P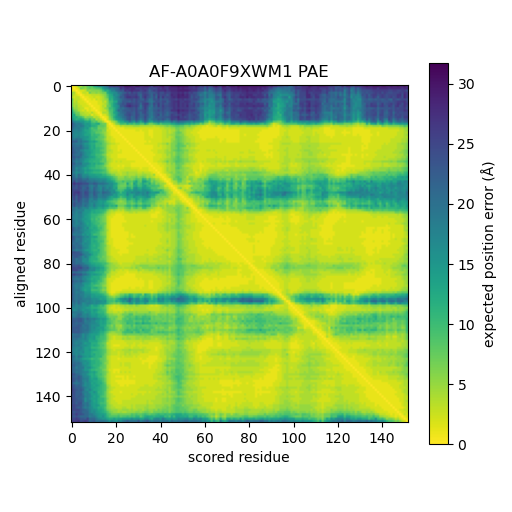rotein AF-A0A0F9XWM1-F1 (afdb_monomer)

Radius of gyration: 15.67 Å; Cα contacts (8 Å, |Δi|>4): 256; chains: 1; bounding box: 36×33×41 Å

Mean predic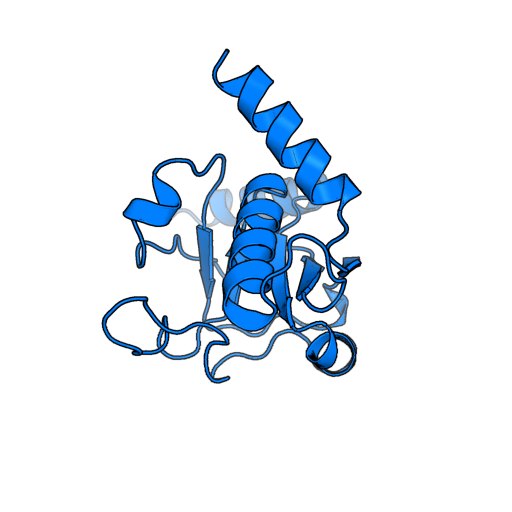ted aligned error: 7.48 Å

Organism: NCBI:txid412755

Sequence (152 aa):
MDPTRRALRRILTEAQGVEYYHVTPTDRVSDIQKRGLVPMQPSNWAMSGTGERYGQGEIFAFDNKFDAIRWASKMDWDLNQAMGSGDISIVTFSPSGEEWEVDTADPLSQAGAEGQWLKRMAAVPSEDTINVEPLTQDMTRALVQHDKEAWG

pLDDT: mean 83.62, std 14.9, range [45.12, 97.94]

Nearest PDB structures (foldseek):
  6e3a-assembly1_A  TM=6.346E-01  e=1.577E-03  Acetivibrio thermocellus ATCC 27405
  1tii-assembly1_A  TM=5.650E-01  e=7.216E-03  Escherichia coli
  2cb4-assembly1_B  TM=5.039E-01  e=1.478E+00  Lysinibacillus sphaericus
  8b2l-assembly1_g3  TM=2.256E-01  e=1.788E+00  Nicotiana tabacum
  5jsc-assembly1_A-2  TM=3.528E-01  e=6.764E+00  Paraburkholderia xenovorans LB400

Foldseek 3Di:
DDVVVVVVVVVVLVVVVQKKKAKDFPVCVVVCLVFNAAFQDFAPDADPPPRHGPDRGKGKIWSDPLLNLVVNQVSCCVPPVDGAPLRMKMWMFRPDDDDWDFDPRCVPSCVPPPTTITIDNDGGGSVRTDDMDGGHPVSVVVSVVVVVVVPD

Solvent-accessible surface area (backbone atoms only — not comparable to full-atom values): 8592 Å² total; per-residue (Å²): 135,66,70,68,61,54,55,52,50,52,55,48,42,68,74,64,67,53,52,32,31,31,69,44,53,38,89,49,46,69,54,31,65,73,64,13,50,61,41,72,42,83,49,97,43,56,42,86,97,76,64,47,55,55,74,91,18,54,44,60,35,19,62,28,69,64,52,35,50,53,51,38,36,52,49,28,33,75,76,67,73,33,61,36,80,42,60,28,22,40,37,32,24,51,84,68,87,76,83,72,40,80,56,72,90,52,62,74,80,46,72,79,51,88,54,54,43,30,30,30,71,71,61,43,58,34,86,40,53,75,48,76,46,59,38,36,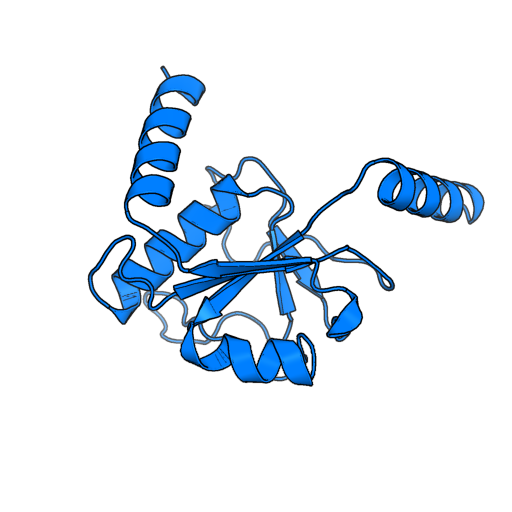48,66,59,52,51,49,48,56,51,50,53,50,66,77,76,105

Secondary structure (DSSP, 8-state):
--HHHHHHHHHHHHHHT--EEEEEEGGGHHHHHHH-B-SSSPPS-B-TTT-PBSSSSPEEEESSHHHHHHHHHHHHHHHHS-SSEEEEEEEEE---SSPPEEP-S-TTGGGG-SS-EEEESS-B-GGGEEEEEEEEHHHHHHHHHHHHHHH-

Structure (mmCIF, N/CA/C/O backbone):
data_AF-A0A0F9XWM1-F1
#
_entry.id   AF-A0A0F9XWM1-F1
#
loop_
_atom_site.group_PDB
_atom_site.id
_atom_site.type_symbol
_atom_site.label_atom_id
_atom_site.label_alt_id
_atom_site.label_comp_id
_atom_site.label_asym_id
_atom_site.label_entity_id
_atom_site.label_seq_id
_atom_site.pdbx_PDB_ins_code
_atom_site.Cartn_x
_atom_site.Cartn_y
_atom_site.Cartn_z
_atom_site.occupancy
_atom_site.B_iso_or_equiv
_atom_site.auth_seq_id
_atom_site.auth_comp_id
_atom_site.auth_asym_id
_atom_site.auth_atom_id
_atom_site.pdbx_PDB_model_num
ATOM 1 N N . MET A 1 1 ? 0.521 17.349 26.099 1.00 48.72 1 MET A N 1
ATOM 2 C CA . MET A 1 1 ? -0.232 17.613 24.851 1.00 48.72 1 MET A CA 1
ATOM 3 C C . MET A 1 1 ? -1.640 18.060 25.214 1.00 48.72 1 MET A C 1
ATOM 5 O O . MET A 1 1 ? -2.184 17.527 26.171 1.00 48.72 1 MET A O 1
ATOM 9 N N . ASP A 1 2 ? -2.191 19.044 24.499 1.00 47.62 2 ASP A N 1
ATOM 10 C CA . ASP A 1 2 ? -3.534 19.601 24.732 1.00 47.62 2 ASP A CA 1
ATOM 11 C C . ASP A 1 2 ? -4.620 18.694 24.106 1.00 47.62 2 ASP A C 1
ATOM 13 O O . ASP A 1 2 ? -4.591 18.481 22.888 1.00 47.62 2 ASP A O 1
ATOM 17 N N . PRO A 1 3 ? -5.571 18.158 24.895 1.00 45.12 3 PRO A N 1
ATOM 18 C CA . PRO A 1 3 ? -6.627 17.263 24.409 1.00 45.12 3 PRO A CA 1
ATOM 19 C C . PRO A 1 3 ? -7.549 17.906 23.356 1.00 45.12 3 PRO A C 1
ATOM 21 O O . PRO A 1 3 ? -8.110 17.201 22.517 1.00 45.12 3 PRO A O 1
ATOM 24 N N . THR A 1 4 ? -7.645 19.236 23.326 1.00 51.91 4 THR A N 1
ATOM 25 C CA . THR A 1 4 ? -8.497 19.989 22.391 1.00 51.91 4 THR A CA 1
ATOM 26 C C . THR A 1 4 ? -7.973 19.914 20.956 1.00 51.91 4 THR A C 1
ATOM 28 O O . THR A 1 4 ? -8.741 19.762 20.006 1.00 51.91 4 THR A O 1
ATOM 31 N N . ARG A 1 5 ? -6.643 19.929 20.782 1.00 49.34 5 ARG A N 1
ATOM 32 C CA . ARG A 1 5 ? -6.005 19.774 19.463 1.00 49.34 5 ARG A CA 1
ATOM 33 C C . ARG A 1 5 ? -6.195 18.372 18.885 1.00 49.34 5 ARG A C 1
ATOM 35 O O . ARG A 1 5 ? -6.303 18.233 17.672 1.00 49.34 5 ARG A O 1
ATOM 42 N N . ARG A 1 6 ? -6.267 17.344 19.737 1.00 48.44 6 ARG A N 1
ATOM 43 C CA . ARG A 1 6 ? -6.463 15.943 19.327 1.00 48.44 6 ARG A CA 1
ATOM 44 C C . ARG A 1 6 ? -7.881 15.696 18.803 1.00 48.44 6 ARG A C 1
ATOM 46 O O . ARG A 1 6 ? -8.039 15.071 17.760 1.00 48.44 6 ARG A O 1
ATOM 53 N N . ALA A 1 7 ? -8.896 16.236 19.478 1.00 49.19 7 ALA A N 1
ATOM 54 C CA . ALA A 1 7 ? -10.287 16.132 19.032 1.00 49.19 7 ALA A CA 1
ATOM 55 C C . ALA A 1 7 ? -10.530 16.879 17.709 1.00 49.19 7 ALA A C 1
ATOM 57 O O . ALA A 1 7 ? -11.175 16.348 16.811 1.00 49.19 7 ALA A O 1
ATOM 58 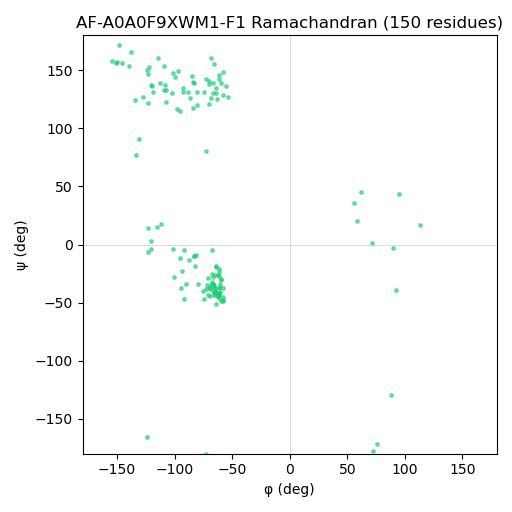N N . LEU A 1 8 ? -9.950 18.074 17.555 1.00 47.91 8 LEU A N 1
ATOM 59 C CA . LEU A 1 8 ? -10.047 18.847 16.313 1.00 47.91 8 LEU A CA 1
ATOM 60 C C . LEU A 1 8 ? -9.367 18.146 15.134 1.00 47.91 8 LEU A C 1
ATOM 62 O O . LEU A 1 8 ? -9.926 18.132 14.044 1.00 47.91 8 LEU A O 1
ATOM 66 N N . ARG A 1 9 ? -8.199 17.524 15.348 1.00 51.69 9 ARG A N 1
ATOM 67 C CA . ARG A 1 9 ? -7.506 16.767 14.296 1.00 51.69 9 ARG A CA 1
ATOM 68 C C . ARG A 1 9 ? -8.355 15.588 13.821 1.00 51.69 9 ARG A C 1
ATOM 70 O O . ARG A 1 9 ? -8.543 15.451 12.626 1.00 51.69 9 ARG A O 1
ATOM 77 N N . ARG A 1 10 ? -8.960 14.832 14.744 1.00 54.59 10 ARG A N 1
ATOM 78 C CA . ARG A 1 10 ? -9.877 13.726 14.424 1.00 54.59 10 ARG A CA 1
ATOM 79 C C . ARG A 1 10 ? -11.097 14.178 13.613 1.00 54.59 10 ARG A C 1
ATOM 81 O O . ARG A 1 10 ? -11.375 13.593 12.577 1.00 54.59 10 ARG A O 1
ATOM 88 N N . ILE A 1 11 ? -11.771 15.249 14.040 1.00 54.44 11 ILE A N 1
ATOM 89 C CA . ILE A 1 11 ? -12.955 15.784 13.344 1.00 54.44 11 ILE A CA 1
ATOM 90 C C . ILE A 1 11 ? -12.590 16.299 11.944 1.00 54.44 11 ILE A C 1
ATOM 92 O O . ILE A 1 11 ? -13.361 16.125 11.008 1.00 54.44 11 ILE A O 1
ATOM 96 N N . LEU A 1 12 ? -11.415 16.915 11.777 1.00 47.28 12 LEU A N 1
ATOM 97 C CA . LEU A 1 12 ? -10.944 17.389 10.473 1.00 47.28 12 LEU A CA 1
ATOM 98 C C . LEU A 1 12 ? -10.523 16.235 9.552 1.00 47.28 12 LEU A C 1
ATOM 100 O O . LEU A 1 12 ? -10.842 16.281 8.372 1.00 47.28 12 LEU A O 1
ATOM 104 N N . THR A 1 13 ? -9.879 15.190 10.080 1.00 52.34 13 THR A N 1
ATOM 105 C CA . THR A 1 13 ? -9.545 13.960 9.340 1.00 52.34 13 THR A CA 1
ATOM 106 C C . THR A 1 13 ? -10.809 13.239 8.857 1.00 52.34 13 THR A C 1
ATOM 108 O O . THR A 1 13 ? -10.892 12.862 7.690 1.00 52.34 13 THR A O 1
ATOM 111 N N . GLU A 1 14 ? -11.820 13.120 9.725 1.00 51.59 14 GLU A N 1
ATOM 112 C CA . GLU A 1 14 ? -13.133 12.542 9.403 1.00 51.59 14 GLU A CA 1
ATOM 113 C C . GLU A 1 14 ? -13.919 13.417 8.402 1.00 51.59 14 GLU A C 1
ATOM 115 O O . GLU A 1 14 ? -14.605 12.891 7.530 1.00 51.59 14 GLU A O 1
ATOM 120 N N . ALA A 1 15 ? -13.791 14.749 8.471 1.00 46.94 15 ALA A N 1
ATOM 121 C CA . ALA A 1 15 ? -14.474 15.683 7.570 1.00 46.94 15 ALA A CA 1
ATOM 122 C C . ALA A 1 15 ? -13.774 15.891 6.211 1.00 46.94 15 ALA A C 1
ATOM 124 O O . ALA A 1 15 ? -14.413 16.380 5.279 1.00 46.94 15 ALA A O 1
ATOM 125 N N . GLN A 1 16 ? -12.484 15.555 6.088 1.00 51.59 16 GLN A N 1
ATOM 126 C CA . GLN A 1 16 ? -11.698 15.722 4.855 1.00 51.59 16 GLN A CA 1
ATOM 127 C C . GLN A 1 16 ? -11.498 14.430 4.052 1.00 51.59 16 GLN A C 1
ATOM 129 O O . GLN A 1 16 ? -10.939 14.506 2.963 1.00 51.59 16 GLN A O 1
ATOM 134 N N . GLY A 1 17 ? -11.955 13.269 4.539 1.00 60.66 17 GLY A N 1
ATOM 135 C CA . GLY A 1 17 ? -11.763 12.002 3.824 1.00 60.66 17 GLY A CA 1
ATOM 136 C C . GLY A 1 17 ? -10.282 11.658 3.663 1.00 60.66 17 GLY A C 1
ATOM 137 O O . GLY A 1 17 ? -9.838 11.335 2.568 1.00 60.66 17 GLY A O 1
ATOM 138 N N . VAL A 1 18 ? -9.496 11.801 4.734 1.00 76.06 18 VAL A N 1
ATOM 139 C CA . VAL A 1 18 ? -8.090 11.374 4.714 1.00 76.06 18 VAL A CA 1
ATOM 140 C C . VAL A 1 18 ? -8.062 9.861 4.514 1.00 76.06 18 VAL A C 1
ATOM 142 O O . VAL A 1 18 ? -8.755 9.139 5.223 1.00 76.06 18 VAL A O 1
ATOM 145 N N . GLU A 1 19 ? -7.266 9.390 3.563 1.00 90.31 19 GLU A N 1
ATOM 146 C CA . GLU A 1 19 ? -7.135 7.976 3.214 1.00 90.31 19 GLU A CA 1
ATOM 147 C C . GLU A 1 19 ? -5.688 7.541 3.395 1.00 90.31 19 GLU A C 1
ATOM 149 O O . GLU A 1 19 ? -4.771 8.258 2.992 1.00 90.31 19 GLU A O 1
ATOM 154 N N . TYR A 1 20 ? -5.489 6.363 3.981 1.00 94.69 20 TYR A N 1
ATOM 155 C CA . TYR A 1 20 ? -4.190 5.704 4.028 1.00 94.69 20 TYR A CA 1
ATOM 156 C C . TYR A 1 20 ? -4.172 4.486 3.119 1.00 94.69 20 TYR A C 1
ATOM 158 O O . TYR A 1 20 ? -5.197 3.856 2.850 1.00 94.69 20 TYR A O 1
ATOM 166 N N . TYR A 1 21 ? -2.970 4.156 2.662 1.00 96.00 21 TYR A N 1
ATOM 167 C CA . TYR A 1 21 ? -2.732 3.139 1.653 1.00 96.00 21 TYR A CA 1
ATOM 168 C C . TYR A 1 21 ? -1.778 2.088 2.207 1.00 96.00 21 TYR A C 1
ATOM 170 O O . TYR A 1 21 ? -0.655 2.403 2.588 1.00 96.00 21 TYR A O 1
ATOM 178 N N . HIS A 1 22 ? -2.206 0.831 2.247 1.00 95.56 22 HIS A N 1
ATOM 179 C CA . HIS A 1 22 ? -1.368 -0.306 2.617 1.00 95.56 22 HIS A CA 1
ATOM 180 C C . HIS A 1 22 ? -1.075 -1.160 1.384 1.00 95.56 22 HIS A C 1
ATOM 182 O O . HIS A 1 22 ? -1.981 -1.500 0.629 1.00 95.56 22 HIS A O 1
ATOM 188 N N . VAL A 1 23 ? 0.187 -1.536 1.192 1.00 95.44 23 VAL A N 1
ATOM 189 C CA . VAL A 1 23 ? 0.630 -2.356 0.057 1.00 95.44 23 VAL A CA 1
ATOM 190 C C . VAL A 1 23 ? 0.837 -3.797 0.513 1.00 95.44 23 VAL A C 1
ATOM 192 O O . VAL A 1 23 ? 1.523 -4.046 1.504 1.00 95.44 23 VAL A O 1
ATOM 195 N N . THR A 1 24 ? 0.264 -4.752 -0.219 1.00 94.62 24 THR A N 1
ATOM 196 C CA . THR A 1 24 ? 0.251 -6.170 0.169 1.00 94.62 24 THR A CA 1
ATOM 197 C C . THR A 1 24 ? 0.198 -7.095 -1.052 1.00 94.62 24 THR A C 1
ATOM 199 O O . THR A 1 24 ? -0.283 -6.665 -2.102 1.00 94.62 24 THR A O 1
ATOM 202 N N . PRO A 1 25 ? 0.642 -8.364 -0.965 1.00 94.31 25 PRO A N 1
ATOM 203 C CA . PRO A 1 25 ? 0.374 -9.339 -2.016 1.00 94.31 25 PRO A CA 1
ATOM 204 C C . PRO A 1 25 ? -1.136 -9.539 -2.208 1.00 94.31 25 PRO A C 1
ATOM 206 O O . PRO A 1 25 ? -1.894 -9.626 -1.238 1.00 94.31 25 PRO A O 1
ATOM 209 N N . THR A 1 26 ? -1.581 -9.648 -3.457 1.00 96.56 26 THR A N 1
ATOM 210 C CA . THR A 1 26 ? -3.003 -9.784 -3.810 1.00 96.56 26 THR A CA 1
ATOM 211 C C . THR A 1 26 ? -3.638 -11.031 -3.184 1.00 96.56 26 THR A C 1
ATOM 213 O O . THR A 1 26 ? -4.806 -11.003 -2.796 1.00 96.56 26 THR A O 1
ATOM 216 N N . ASP A 1 27 ? -2.872 -12.106 -2.976 1.00 95.62 27 ASP A N 1
ATOM 217 C CA . ASP A 1 27 ? -3.353 -13.322 -2.306 1.00 95.62 27 ASP A CA 1
ATOM 218 C C . ASP A 1 27 ? -3.762 -13.106 -0.829 1.00 95.62 27 ASP A C 1
ATOM 220 O O . ASP A 1 27 ? -4.543 -13.889 -0.281 1.00 95.62 27 ASP A O 1
ATOM 224 N N . ARG A 1 28 ? -3.318 -12.010 -0.193 1.00 94.06 28 ARG A N 1
ATOM 225 C CA . ARG A 1 28 ? -3.681 -11.626 1.183 1.00 94.06 28 ARG A CA 1
ATOM 226 C C . ARG A 1 28 ? -4.951 -10.798 1.270 1.00 94.06 28 ARG A C 1
ATOM 228 O O . ARG A 1 28 ? -5.508 -10.674 2.361 1.00 94.06 28 ARG A O 1
ATOM 235 N N . VAL A 1 29 ? -5.451 -10.275 0.152 1.00 95.19 29 VAL A N 1
ATOM 236 C CA . VAL A 1 29 ? -6.612 -9.373 0.130 1.00 95.19 29 VAL A CA 1
ATOM 237 C C . VAL A 1 29 ? -7.851 -10.018 0.748 1.00 95.19 29 VAL A C 1
ATOM 239 O O . VAL A 1 29 ? -8.493 -9.399 1.591 1.00 95.19 29 VAL A O 1
ATOM 242 N N . SER A 1 30 ? -8.155 -11.278 0.413 1.00 95.94 30 SER A N 1
ATOM 243 C CA . SER A 1 30 ? -9.311 -11.991 0.992 1.00 95.94 30 SER A CA 1
ATOM 244 C C . SER A 1 30 ? -9.235 -12.067 2.521 1.00 95.94 30 SER A C 1
ATOM 246 O O . SER A 1 30 ? -10.255 -11.989 3.204 1.00 95.94 30 SER A O 1
ATOM 248 N N . ASP A 1 31 ? -8.037 -12.239 3.074 1.00 94.62 31 ASP A N 1
ATOM 249 C CA . ASP A 1 31 ? -7.849 -12.334 4.519 1.00 94.62 31 ASP A CA 1
ATOM 250 C C . ASP A 1 31 ? -7.964 -10.972 5.198 1.00 94.62 31 ASP A C 1
ATOM 252 O O . ASP A 1 31 ? -8.589 -10.878 6.255 1.00 94.62 31 ASP A O 1
ATOM 256 N N . ILE A 1 32 ? -7.422 -9.930 4.568 1.00 93.69 32 ILE A N 1
ATOM 257 C CA . ILE A 1 32 ? -7.518 -8.544 5.038 1.00 93.69 32 ILE A CA 1
ATOM 258 C C . ILE A 1 32 ? -8.976 -8.084 5.033 1.00 93.69 32 ILE A C 1
ATOM 260 O O . ILE A 1 32 ? -9.453 -7.533 6.018 1.00 93.69 32 ILE A O 1
ATOM 264 N N . GLN A 1 33 ? -9.734 -8.398 3.984 1.00 93.62 33 GLN A N 1
ATOM 265 C CA . GLN A 1 33 ? -11.161 -8.072 3.914 1.00 93.62 33 GLN A CA 1
ATOM 266 C C . GLN A 1 33 ? -11.990 -8.768 5.005 1.00 93.62 33 GLN A C 1
ATOM 268 O O . GLN A 1 33 ? -13.038 -8.262 5.392 1.00 93.62 33 GLN A O 1
ATOM 273 N N . LYS A 1 34 ? -11.538 -9.922 5.517 1.00 94.44 34 LYS A N 1
ATOM 274 C CA . LYS A 1 34 ? -12.238 -10.672 6.576 1.00 94.44 34 LYS A CA 1
ATOM 275 C C . LYS A 1 34 ? -11.821 -10.277 7.988 1.00 94.44 34 LYS A C 1
ATOM 277 O O . LYS A 1 34 ? -12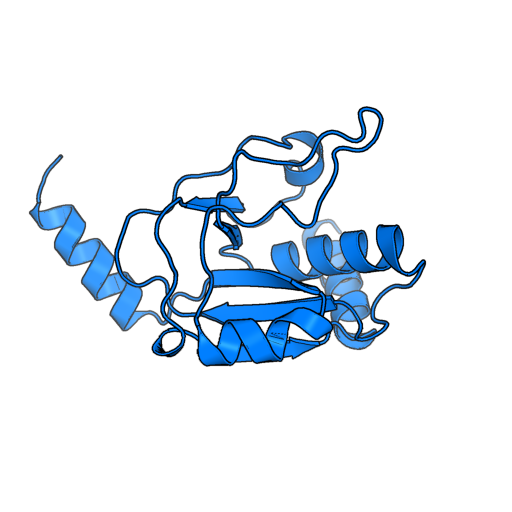.620 -10.416 8.907 1.00 94.44 34 LYS A O 1
ATOM 282 N N . ARG A 1 35 ? -10.550 -9.923 8.186 1.00 93.81 35 ARG A N 1
ATOM 283 C CA . ARG A 1 35 ? -9.931 -9.791 9.519 1.00 93.81 35 ARG A CA 1
ATOM 284 C C . ARG A 1 35 ? -9.323 -8.417 9.779 1.00 93.81 35 ARG A C 1
ATOM 286 O O . ARG A 1 35 ? -8.876 -8.166 10.895 1.00 93.81 35 ARG A O 1
ATOM 293 N N . GLY A 1 36 ? -9.293 -7.559 8.768 1.00 92.75 36 GLY A N 1
ATOM 294 C CA . GLY A 1 36 ? -8.556 -6.310 8.788 1.00 92.75 36 GLY A CA 1
ATOM 295 C C . GLY A 1 36 ? -7.049 -6.506 8.606 1.00 92.75 36 GLY A C 1
ATOM 296 O O . GLY A 1 36 ? -6.562 -7.606 8.326 1.00 92.75 36 GLY A O 1
ATOM 297 N N . LEU A 1 37 ? -6.297 -5.422 8.780 1.00 92.19 37 LEU A N 1
ATOM 298 C CA . LEU A 1 37 ? -4.840 -5.472 8.868 1.00 92.19 37 LEU A CA 1
ATOM 299 C C . LEU A 1 37 ? -4.465 -5.807 10.309 1.00 92.19 37 LEU A C 1
ATOM 301 O O . LEU A 1 37 ? -4.771 -5.056 11.235 1.00 92.19 37 LEU A O 1
ATOM 305 N N . VAL A 1 38 ? -3.810 -6.947 10.501 1.00 91.94 38 VAL A N 1
ATOM 306 C CA . VAL A 1 38 ? -3.444 -7.462 11.824 1.00 91.94 38 VAL A CA 1
ATOM 307 C C . VAL A 1 38 ? -1.931 -7.302 12.015 1.00 91.94 38 VAL A C 1
ATOM 309 O O . VAL A 1 38 ? -1.181 -7.663 11.107 1.00 91.94 38 VAL A O 1
ATOM 312 N N . PRO A 1 39 ? -1.458 -6.782 13.163 1.00 90.12 39 PRO A N 1
ATOM 313 C CA . PRO A 1 39 ? -0.032 -6.667 13.462 1.00 90.12 39 PRO A CA 1
ATOM 314 C C . PRO A 1 39 ? 0.586 -8.042 13.770 1.00 90.12 39 PRO A C 1
ATOM 316 O O . PRO A 1 39 ? -0.091 -9.075 13.778 1.00 90.12 39 PRO A O 1
ATOM 319 N N . MET A 1 40 ? 1.887 -8.060 14.061 1.00 87.56 40 MET A N 1
ATOM 320 C CA . MET A 1 40 ? 2.671 -9.262 14.384 1.00 87.56 40 MET A CA 1
ATOM 321 C C . MET A 1 40 ? 2.649 -10.323 13.277 1.00 87.56 40 MET A C 1
ATOM 323 O O . MET A 1 40 ? 2.922 -11.500 13.517 1.00 87.56 40 MET A O 1
ATOM 327 N N . GLN A 1 41 ? 2.322 -9.912 12.053 1.00 83.31 41 GLN A N 1
ATOM 328 C CA . GLN A 1 41 ? 2.534 -10.726 10.869 1.00 83.31 41 GLN A CA 1
ATOM 329 C C . GLN A 1 41 ? 3.974 -10.521 10.391 1.00 83.31 41 GLN A C 1
ATOM 331 O O . GLN A 1 41 ? 4.501 -9.411 10.507 1.00 83.31 41 GLN A O 1
ATOM 336 N N . PRO A 1 42 ? 4.633 -11.560 9.850 1.00 75.62 42 PRO A N 1
ATOM 337 C CA . PRO A 1 42 ? 5.916 -11.373 9.194 1.00 75.62 42 PRO A CA 1
ATOM 338 C C . PRO A 1 42 ? 5.778 -10.291 8.125 1.00 75.62 42 PRO A C 1
ATOM 340 O O . PRO A 1 42 ? 4.900 -10.394 7.268 1.00 75.62 42 PRO A O 1
ATOM 343 N N . SER A 1 43 ? 6.637 -9.270 8.162 1.00 72.31 43 SER A N 1
ATOM 344 C CA . SER A 1 43 ? 6.649 -8.263 7.103 1.00 72.31 43 SER A CA 1
ATOM 345 C C . SER A 1 43 ? 6.832 -8.952 5.760 1.00 72.31 43 SER A C 1
ATOM 347 O O . SER A 1 43 ? 7.674 -9.843 5.624 1.00 72.31 43 SER A O 1
ATOM 349 N N . ASN A 1 44 ? 6.058 -8.536 4.761 1.00 68.56 44 ASN A N 1
ATOM 350 C CA . ASN A 1 44 ? 6.182 -9.056 3.401 1.00 68.56 44 ASN A CA 1
ATOM 351 C C . ASN A 1 44 ? 7.511 -8.652 2.738 1.00 68.56 44 ASN A C 1
ATOM 353 O O . ASN A 1 44 ? 7.810 -9.121 1.645 1.00 68.56 44 ASN A O 1
ATOM 357 N N . TRP A 1 45 ? 8.317 -7.822 3.406 1.00 67.81 45 TRP A N 1
ATOM 358 C CA . TRP A 1 45 ? 9.533 -7.237 2.871 1.00 67.81 45 TRP A CA 1
ATOM 359 C C . TRP A 1 45 ? 10.780 -7.619 3.654 1.00 67.81 45 TRP A C 1
ATOM 361 O O . TRP A 1 45 ? 10.808 -7.544 4.883 1.00 67.81 45 TRP A O 1
ATOM 371 N N . ALA A 1 46 ? 11.828 -7.954 2.905 1.00 65.88 46 ALA A N 1
ATOM 372 C CA . ALA A 1 46 ? 13.194 -8.081 3.385 1.00 65.88 46 ALA A CA 1
ATOM 373 C C . ALA A 1 46 ? 14.046 -6.912 2.864 1.00 65.88 46 ALA A C 1
ATOM 375 O O . ALA A 1 46 ? 13.937 -6.532 1.699 1.00 65.88 46 ALA A O 1
ATOM 376 N N . MET A 1 47 ? 14.886 -6.346 3.727 1.00 65.31 47 MET A N 1
ATOM 377 C CA . MET A 1 47 ? 15.899 -5.351 3.402 1.00 65.31 47 MET A CA 1
ATOM 378 C C . MET A 1 47 ? 16.858 -5.914 2.353 1.00 65.31 47 MET A C 1
ATOM 380 O O . MET A 1 47 ? 17.416 -7.006 2.508 1.00 65.31 47 MET A O 1
ATOM 384 N N . SER A 1 48 ? 17.063 -5.155 1.276 1.00 58.94 48 SER A N 1
ATOM 385 C CA . SER A 1 48 ? 18.020 -5.527 0.235 1.00 58.94 48 SER A CA 1
ATOM 386 C C . SER A 1 48 ? 19.441 -5.534 0.811 1.00 58.94 48 SER A C 1
ATOM 388 O O . SER A 1 48 ? 19.830 -4.634 1.551 1.00 58.94 48 SER A O 1
ATOM 390 N N . GLY A 1 49 ? 20.215 -6.575 0.506 1.00 61.28 49 GLY A N 1
ATOM 391 C CA . GLY A 1 49 ? 21.580 -6.765 1.007 1.00 61.28 49 GLY A CA 1
ATOM 392 C C . GLY A 1 49 ? 21.687 -7.583 2.299 1.00 61.28 49 GLY A C 1
ATOM 393 O O . GLY A 1 49 ? 22.586 -8.416 2.387 1.00 61.28 49 GLY A O 1
ATOM 394 N N . THR A 1 50 ? 20.778 -7.413 3.267 1.00 67.06 50 THR A N 1
ATOM 395 C CA . THR A 1 50 ? 20.805 -8.181 4.534 1.00 67.06 50 THR A CA 1
ATOM 396 C C . THR A 1 50 ? 19.820 -9.348 4.554 1.00 67.06 50 THR A C 1
ATOM 398 O O . THR A 1 50 ? 20.062 -10.339 5.239 1.00 67.06 50 THR A O 1
ATOM 401 N N . GLY A 1 51 ? 18.713 -9.258 3.808 1.00 68.12 51 GLY A N 1
ATOM 402 C CA . GLY A 1 51 ? 17.631 -10.246 3.838 1.00 68.12 51 GLY A CA 1
ATOM 403 C C . GLY A 1 51 ? 16.791 -10.213 5.123 1.00 68.12 51 GLY A C 1
ATOM 404 O O . GLY A 1 51 ? 15.860 -11.006 5.268 1.00 68.12 51 GLY A O 1
ATOM 405 N N . GLU A 1 52 ? 17.095 -9.304 6.053 1.00 74.94 52 GLU A N 1
ATOM 406 C CA . GLU A 1 52 ? 16.333 -9.110 7.285 1.00 74.94 52 GLU A CA 1
ATOM 407 C C . GLU A 1 52 ? 14.972 -8.495 6.976 1.00 74.94 52 GLU A C 1
ATOM 409 O O . GLU A 1 52 ? 14.862 -7.617 6.127 1.00 74.94 52 GLU A O 1
ATOM 414 N N . ARG A 1 53 ? 13.915 -8.929 7.664 1.00 76.06 53 ARG A N 1
ATOM 415 C CA . ARG A 1 53 ? 12.580 -8.368 7.435 1.00 76.06 53 ARG A CA 1
ATOM 416 C C . ARG A 1 53 ? 12.473 -6.957 8.009 1.00 76.06 53 ARG A C 1
ATOM 418 O O . ARG A 1 53 ? 13.011 -6.687 9.078 1.00 76.06 53 ARG A O 1
ATOM 425 N N . TYR A 1 54 ? 11.766 -6.076 7.305 1.00 73.88 54 TYR A N 1
ATOM 426 C CA . TYR A 1 54 ? 11.475 -4.740 7.826 1.00 73.88 54 TYR A CA 1
ATOM 427 C C . TYR A 1 54 ? 10.537 -4.825 9.031 1.00 73.88 54 TYR A C 1
ATOM 429 O O . TYR A 1 54 ? 9.559 -5.575 9.007 1.00 73.88 54 TYR A O 1
ATOM 437 N N . GLY A 1 55 ? 10.812 -4.006 10.044 1.00 76.69 55 GLY A N 1
ATOM 438 C CA . GLY A 1 55 ? 9.977 -3.894 11.235 1.00 76.69 55 GLY A CA 1
ATOM 439 C C . GLY A 1 55 ? 10.054 -5.088 12.190 1.00 76.69 55 GLY A C 1
ATOM 440 O O . GLY A 1 55 ? 10.808 -6.041 12.009 1.00 76.69 55 GLY A O 1
ATOM 441 N N . GLN A 1 56 ? 9.252 -5.009 13.242 1.00 82.81 56 GLN A N 1
ATOM 442 C CA . GLN A 1 56 ? 9.045 -6.007 14.291 1.00 82.81 56 GLN A CA 1
ATOM 443 C C . GLN A 1 56 ? 7.605 -6.558 14.284 1.00 82.81 56 GLN A C 1
ATOM 445 O O . GLN A 1 56 ? 7.175 -7.191 15.248 1.00 82.81 56 GLN A O 1
ATOM 450 N N . GLY A 1 57 ? 6.857 -6.334 13.197 1.00 85.00 57 GLY A N 1
ATOM 451 C CA . GLY A 1 57 ? 5.461 -6.759 13.043 1.00 85.00 57 GLY A CA 1
ATOM 452 C C . GLY A 1 57 ? 4.459 -5.606 12.969 1.00 85.00 57 GLY A C 1
ATOM 453 O O . GLY A 1 57 ? 3.264 -5.826 13.167 1.00 85.00 57 GLY A O 1
ATOM 454 N N . GLU A 1 58 ? 4.921 -4.385 12.709 1.00 90.75 58 GLU A N 1
ATOM 455 C CA . GLU A 1 58 ? 4.065 -3.231 12.469 1.00 90.75 58 GLU A CA 1
ATOM 456 C C . GLU A 1 58 ? 3.251 -3.393 11.178 1.00 90.75 58 GLU A C 1
ATOM 458 O O . GLU A 1 58 ? 3.641 -4.071 10.224 1.00 90.75 58 GLU A O 1
ATOM 463 N N . ILE A 1 59 ? 2.121 -2.698 11.133 1.00 91.25 59 ILE A N 1
ATOM 464 C CA . ILE A 1 59 ? 1.397 -2.412 9.901 1.00 91.25 59 ILE A CA 1
ATOM 465 C C . ILE A 1 59 ? 1.996 -1.141 9.316 1.00 91.25 59 ILE A C 1
ATOM 467 O O . ILE A 1 59 ? 2.040 -0.120 9.999 1.00 91.25 59 ILE A O 1
ATOM 471 N N . PHE A 1 60 ? 2.413 -1.204 8.056 1.00 92.56 60 PHE A N 1
ATOM 472 C CA . PHE A 1 60 ? 2.944 -0.066 7.309 1.00 92.56 60 PHE A CA 1
ATOM 473 C C . PHE A 1 60 ? 1.880 0.528 6.391 1.00 92.56 60 PHE A C 1
ATOM 475 O O . PHE A 1 60 ? 1.078 -0.212 5.822 1.00 92.56 60 PHE A O 1
ATOM 482 N N . ALA A 1 61 ? 1.879 1.842 6.223 1.00 94.12 61 ALA A N 1
ATOM 483 C CA . ALA A 1 61 ? 0.989 2.534 5.304 1.00 94.12 61 ALA A CA 1
ATOM 484 C C . ALA A 1 61 ? 1.644 3.796 4.736 1.00 94.12 61 ALA A C 1
ATOM 486 O O . ALA A 1 61 ? 2.700 4.224 5.191 1.00 94.12 61 ALA A O 1
ATOM 487 N N . PHE A 1 62 ? 0.986 4.399 3.759 1.00 94.56 62 PHE A N 1
ATOM 488 C CA . PHE A 1 62 ? 1.345 5.683 3.169 1.00 94.56 62 PHE A CA 1
ATOM 489 C C . PHE A 1 62 ? 0.147 6.619 3.299 1.00 94.56 62 PHE A C 1
ATOM 491 O O . PHE A 1 62 ? -0.993 6.160 3.202 1.00 94.56 62 PHE A O 1
ATOM 498 N N . ASP A 1 63 ? 0.382 7.915 3.479 1.00 93.88 63 ASP A N 1
ATOM 499 C CA . ASP A 1 63 ? -0.673 8.935 3.367 1.00 93.88 63 ASP A CA 1
ATOM 500 C C . ASP A 1 63 ? -0.795 9.527 1.947 1.00 93.88 63 ASP A C 1
ATOM 502 O O . ASP A 1 63 ? -1.718 10.289 1.662 1.00 93.88 63 ASP A O 1
ATOM 506 N N . ASN A 1 64 ? 0.101 9.135 1.036 1.00 93.44 64 ASN A N 1
ATOM 507 C CA . ASN A 1 64 ? 0.103 9.527 -0.367 1.00 93.44 64 ASN A CA 1
ATOM 508 C C . A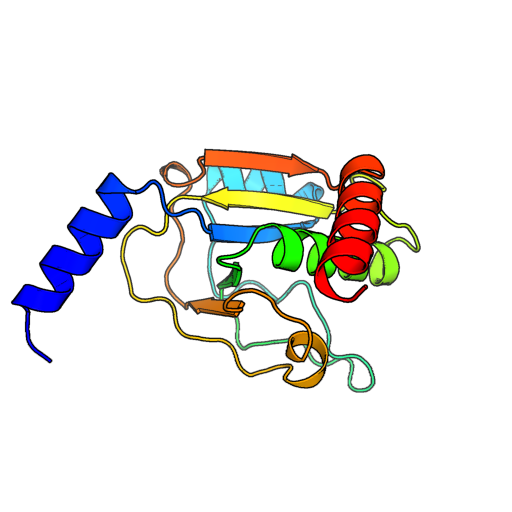SN A 1 64 ? -0.052 8.295 -1.277 1.00 93.44 64 ASN A C 1
ATOM 510 O O . ASN A 1 64 ? 0.657 7.292 -1.142 1.00 93.44 64 ASN A O 1
ATOM 514 N N . LYS A 1 65 ? -0.978 8.379 -2.241 1.00 94.25 65 LYS A N 1
ATOM 515 C CA . LYS A 1 65 ? -1.280 7.275 -3.163 1.00 94.25 65 LYS A CA 1
ATOM 516 C C . LYS A 1 65 ? -0.129 6.973 -4.126 1.00 94.25 65 LYS A C 1
ATOM 518 O O . LYS A 1 65 ? 0.123 5.805 -4.405 1.00 94.25 65 LYS A O 1
ATOM 523 N N . PHE A 1 66 ? 0.569 7.985 -4.642 1.00 94.69 66 PHE A N 1
ATOM 524 C CA . PHE A 1 66 ? 1.701 7.781 -5.550 1.00 94.69 66 PHE A CA 1
ATOM 525 C C . PHE A 1 66 ? 2.890 7.137 -4.841 1.00 94.69 66 PHE A C 1
ATOM 527 O O . PHE A 1 66 ? 3.517 6.254 -5.424 1.00 94.69 66 PHE A O 1
ATOM 534 N N . ASP A 1 67 ? 3.129 7.461 -3.569 1.00 94.81 67 ASP A N 1
ATOM 535 C CA . ASP A 1 67 ? 4.118 6.746 -2.757 1.00 94.81 67 ASP A CA 1
ATOM 536 C C . ASP A 1 67 ? 3.749 5.264 -2.598 1.00 94.81 67 ASP A C 1
ATOM 538 O O . ASP A 1 67 ? 4.596 4.390 -2.805 1.00 94.81 67 ASP A O 1
ATOM 542 N N . ALA A 1 68 ? 2.472 4.961 -2.339 1.00 95.62 68 ALA A N 1
ATOM 543 C CA . ALA A 1 68 ? 1.986 3.584 -2.285 1.00 95.62 68 ALA A CA 1
ATOM 544 C C . ALA A 1 68 ? 2.121 2.856 -3.634 1.00 95.62 68 ALA A C 1
ATOM 546 O O . ALA A 1 68 ? 2.540 1.700 -3.663 1.00 95.62 68 ALA A O 1
ATOM 547 N N . ILE A 1 69 ? 1.819 3.516 -4.760 1.00 96.19 69 ILE A N 1
ATOM 548 C CA . ILE A 1 69 ? 1.999 2.953 -6.111 1.00 96.19 69 ILE A CA 1
ATOM 549 C C . ILE A 1 69 ? 3.480 2.701 -6.398 1.00 96.19 69 ILE A C 1
ATOM 551 O O . ILE A 1 69 ? 3.827 1.648 -6.938 1.00 96.19 69 ILE A O 1
ATOM 555 N N . ARG A 1 70 ? 4.365 3.631 -6.026 1.00 94.31 70 ARG A N 1
ATOM 556 C CA . ARG A 1 70 ? 5.818 3.493 -6.187 1.00 94.31 70 ARG A CA 1
ATOM 557 C C . ARG A 1 70 ? 6.329 2.297 -5.391 1.00 94.31 70 ARG A C 1
ATOM 559 O O . ARG A 1 70 ? 7.045 1.456 -5.938 1.00 94.31 70 ARG A O 1
ATOM 566 N N . TRP A 1 71 ? 5.889 2.161 -4.141 1.00 92.12 71 TRP A N 1
ATOM 567 C CA . TRP A 1 71 ? 6.238 1.021 -3.299 1.00 92.12 71 TRP A CA 1
ATOM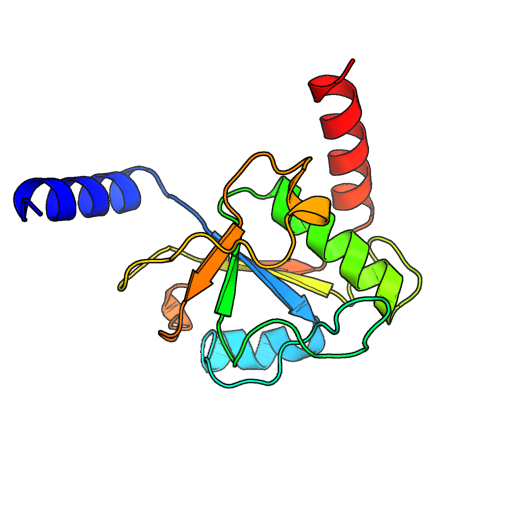 568 C C . TRP A 1 71 ? 5.669 -0.302 -3.823 1.00 92.12 71 TRP A C 1
ATOM 570 O O . TRP A 1 71 ? 6.390 -1.296 -3.897 1.00 92.12 71 TRP A O 1
ATOM 580 N N . ALA A 1 72 ? 4.409 -0.318 -4.261 1.00 94.50 72 ALA A N 1
ATOM 581 C CA . ALA A 1 72 ? 3.785 -1.483 -4.882 1.00 94.50 72 ALA A CA 1
ATOM 582 C C . ALA A 1 72 ? 4.517 -1.912 -6.159 1.00 94.50 72 ALA A C 1
ATOM 584 O O . ALA A 1 72 ? 4.749 -3.099 -6.356 1.00 94.50 72 ALA A O 1
ATOM 585 N N . SER A 1 73 ? 4.945 -0.958 -6.989 1.00 94.19 73 SER A N 1
ATOM 586 C CA . SER A 1 73 ? 5.713 -1.227 -8.212 1.00 94.19 73 SER A CA 1
ATOM 587 C C . SER A 1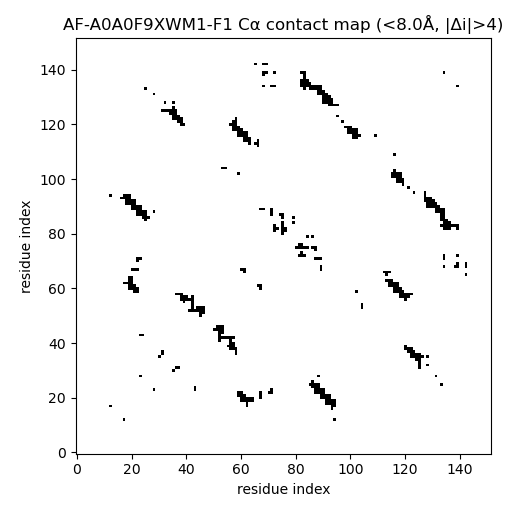 73 ? 7.078 -1.830 -7.903 1.00 94.19 73 SER A C 1
ATOM 589 O O . SER A 1 73 ? 7.491 -2.785 -8.555 1.00 94.19 73 SER A O 1
ATOM 591 N N . LYS A 1 74 ? 7.762 -1.317 -6.872 1.00 90.88 74 LYS A N 1
ATOM 592 C CA . LYS A 1 74 ? 9.016 -1.900 -6.381 1.00 90.88 74 LYS A CA 1
ATOM 593 C C . LYS A 1 74 ? 8.799 -3.329 -5.874 1.00 90.88 74 LYS A C 1
ATOM 595 O O . LYS A 1 74 ? 9.595 -4.211 -6.174 1.00 90.88 74 LYS A O 1
ATOM 600 N N . MET A 1 75 ? 7.719 -3.559 -5.128 1.00 89.50 75 MET A N 1
ATOM 601 C CA . MET A 1 75 ? 7.370 -4.881 -4.602 1.00 89.50 75 MET A CA 1
ATOM 602 C C . MET A 1 75 ? 7.102 -5.885 -5.716 1.00 89.50 75 MET A C 1
ATOM 604 O O . MET A 1 75 ? 7.586 -7.013 -5.668 1.00 89.50 75 MET A O 1
ATOM 608 N N . ASP A 1 76 ? 6.347 -5.458 -6.719 1.00 93.69 76 ASP A N 1
ATOM 609 C CA . ASP A 1 76 ? 6.002 -6.280 -7.867 1.00 93.69 76 ASP A CA 1
ATOM 610 C C . ASP A 1 76 ? 7.243 -6.626 -8.699 1.00 93.69 76 ASP A C 1
ATOM 612 O O . ASP A 1 76 ? 7.417 -7.764 -9.136 1.00 93.69 76 ASP A O 1
ATOM 616 N N . TRP A 1 77 ? 8.172 -5.678 -8.834 1.00 91.12 77 TRP A N 1
ATOM 617 C CA . TRP A 1 77 ? 9.455 -5.937 -9.471 1.00 91.12 77 TRP A CA 1
ATOM 618 C C . TRP A 1 77 ? 10.274 -6.962 -8.681 1.00 91.12 77 TRP A C 1
ATOM 620 O O . TRP A 1 77 ? 10.711 -7.966 -9.242 1.00 91.12 77 TRP A O 1
ATOM 630 N N . ASP A 1 78 ? 10.443 -6.758 -7.376 1.00 87.56 78 ASP A N 1
ATOM 631 C CA . ASP A 1 78 ? 11.307 -7.602 -6.548 1.00 87.56 78 ASP A CA 1
ATOM 632 C C . ASP A 1 78 ? 10.781 -9.045 -6.423 1.00 87.56 78 ASP A C 1
ATOM 634 O O . ASP A 1 78 ? 11.577 -9.985 -6.406 1.00 87.56 78 ASP A O 1
ATOM 638 N N . LEU A 1 79 ? 9.457 -9.242 -6.379 1.00 87.69 79 LEU A N 1
ATOM 639 C CA . LEU A 1 79 ? 8.841 -10.565 -6.205 1.00 87.69 79 LEU A CA 1
ATOM 640 C C . LEU A 1 79 ? 8.472 -11.253 -7.524 1.00 87.69 79 LEU A C 1
ATOM 642 O O . LEU A 1 79 ? 8.634 -12.468 -7.639 1.00 87.69 79 LEU A O 1
ATOM 646 N N . ASN A 1 80 ? 7.998 -10.492 -8.512 1.00 90.44 80 ASN A N 1
ATOM 647 C CA . ASN A 1 80 ? 7.388 -11.033 -9.730 1.00 90.44 80 ASN A CA 1
ATOM 648 C C . ASN A 1 80 ? 8.121 -10.610 -11.013 1.00 90.44 80 ASN A C 1
ATOM 650 O O . ASN A 1 80 ? 7.758 -11.064 -12.097 1.00 90.44 80 ASN A O 1
ATOM 654 N N . GLN A 1 81 ? 9.156 -9.762 -10.915 1.00 92.69 81 GLN A N 1
ATOM 655 C CA . GLN A 1 81 ? 9.902 -9.208 -12.057 1.00 92.69 81 GLN A CA 1
ATOM 656 C C . GLN A 1 81 ? 8.988 -8.480 -13.061 1.00 92.69 81 GLN A C 1
ATOM 658 O O . GLN A 1 81 ? 9.199 -8.523 -14.276 1.00 92.69 81 GLN A O 1
ATOM 663 N N . ALA A 1 82 ? 7.956 -7.807 -12.544 1.00 91.69 82 ALA A N 1
ATOM 664 C CA . ALA A 1 82 ? 6.941 -7.102 -13.317 1.00 91.69 82 ALA A CA 1
ATOM 665 C C . ALA A 1 82 ? 6.600 -5.738 -12.690 1.00 91.69 82 ALA A C 1
ATOM 667 O O . ALA A 1 82 ? 6.957 -5.454 -11.554 1.00 91.69 82 ALA A O 1
ATOM 668 N N . MET A 1 83 ? 5.921 -4.872 -13.447 1.00 89.50 83 MET A N 1
ATOM 669 C CA . MET A 1 83 ? 5.415 -3.585 -12.953 1.00 89.50 83 MET A CA 1
ATOM 670 C C . MET A 1 83 ? 3.941 -3.434 -13.336 1.00 89.50 83 MET A C 1
ATOM 672 O O . MET A 1 83 ? 3.619 -2.948 -14.423 1.00 89.50 83 MET A O 1
ATOM 676 N N . GLY A 1 84 ? 3.050 -3.874 -12.451 1.00 93.88 84 GLY A N 1
ATOM 677 C CA . GLY A 1 84 ? 1.609 -3.944 -12.684 1.00 93.88 84 GLY A CA 1
ATOM 678 C C . GLY A 1 84 ? 1.143 -5.319 -13.162 1.00 93.88 84 GLY A C 1
ATOM 679 O O . GLY A 1 84 ? 0.355 -5.396 -14.105 1.00 93.88 84 GLY A O 1
ATOM 680 N N . SER A 1 85 ? 1.657 -6.389 -12.549 1.00 95.62 85 SER A N 1
ATOM 681 C CA . SER A 1 85 ? 1.230 -7.781 -12.770 1.00 95.62 85 SER A CA 1
ATOM 682 C C . SER A 1 85 ? -0.199 -8.058 -12.287 1.00 95.62 85 SER A C 1
ATOM 684 O O . SER A 1 85 ? -0.874 -8.932 -12.826 1.00 95.62 85 SER A O 1
ATOM 686 N N . GLY A 1 86 ? -0.656 -7.306 -11.281 1.00 96.62 86 GLY A N 1
ATOM 687 C CA . GLY A 1 86 ? -1.859 -7.596 -10.501 1.00 96.62 86 GLY A CA 1
ATOM 688 C C . GLY A 1 86 ? -1.613 -8.472 -9.264 1.00 96.62 86 GLY A C 1
ATOM 689 O O . GLY A 1 86 ? -2.541 -8.670 -8.482 1.00 96.62 86 GLY A O 1
ATOM 690 N N . ASP A 1 87 ? -0.385 -8.946 -9.030 1.00 96.81 87 ASP A N 1
ATOM 691 C CA . ASP A 1 87 ? -0.029 -9.798 -7.881 1.00 96.81 87 ASP A CA 1
ATOM 692 C C . ASP A 1 87 ? 0.262 -9.002 -6.599 1.00 96.81 87 ASP A C 1
ATOM 694 O O . ASP A 1 87 ? 0.345 -9.573 -5.510 1.00 96.81 87 ASP A O 1
ATOM 698 N N . ILE A 1 88 ? 0.363 -7.677 -6.710 1.00 96.88 88 ILE A N 1
ATOM 699 C CA . ILE A 1 88 ? 0.410 -6.732 -5.592 1.00 96.88 88 ILE A CA 1
ATOM 700 C C . ILE A 1 88 ? -0.862 -5.890 -5.615 1.00 96.88 88 ILE A C 1
ATOM 702 O O . ILE A 1 88 ? -1.295 -5.450 -6.677 1.00 96.88 88 ILE A O 1
ATOM 706 N N . SER A 1 89 ? -1.447 -5.639 -4.449 1.00 97.50 89 SER A N 1
ATOM 707 C CA . SER A 1 89 ? -2.631 -4.800 -4.275 1.00 97.50 89 SER A CA 1
ATOM 708 C C . SER A 1 89 ? -2.365 -3.648 -3.312 1.00 97.50 89 SER A C 1
ATOM 710 O O . SER A 1 89 ? -1.544 -3.748 -2.395 1.00 97.50 89 SER A O 1
ATOM 712 N N . ILE A 1 90 ? -3.106 -2.562 -3.513 1.00 97.94 90 ILE A N 1
ATOM 713 C CA . ILE A 1 90 ? -3.165 -1.412 -2.617 1.00 97.94 90 ILE A CA 1
ATOM 714 C C . ILE A 1 90 ? -4.523 -1.444 -1.916 1.00 97.94 90 ILE A C 1
ATOM 716 O O . ILE A 1 90 ? -5.573 -1.474 -2.557 1.00 97.94 90 ILE A O 1
ATOM 720 N N . VAL A 1 91 ? -4.489 -1.470 -0.589 1.00 96.94 91 VAL A N 1
ATOM 721 C CA . VAL A 1 91 ? -5.657 -1.395 0.287 1.00 96.94 91 VAL A CA 1
ATOM 722 C C . VAL A 1 91 ? -5.792 0.046 0.756 1.00 96.94 91 VAL A C 1
ATOM 724 O O . VAL A 1 91 ? -4.918 0.544 1.463 1.00 96.94 91 VAL A O 1
ATOM 727 N N . THR A 1 92 ? -6.886 0.698 0.382 1.00 95.69 92 THR A N 1
ATOM 728 C CA . THR A 1 92 ? -7.245 2.034 0.857 1.00 95.69 92 THR A CA 1
ATOM 729 C C . THR A 1 92 ? -8.145 1.904 2.071 1.00 95.69 92 THR A C 1
ATOM 731 O O . THR A 1 92 ? -9.135 1.168 2.036 1.00 95.69 92 THR A O 1
ATOM 734 N N . PHE A 1 93 ? -7.837 2.626 3.141 1.00 92.31 93 PHE A N 1
ATOM 735 C CA . PHE A 1 93 ? -8.611 2.575 4.374 1.00 92.31 93 PHE A CA 1
ATOM 736 C C . PHE A 1 93 ? -8.654 3.930 5.078 1.00 92.31 93 PHE A C 1
ATOM 738 O O . PHE A 1 93 ? -7.782 4.784 4.897 1.00 92.31 93 PHE A O 1
ATOM 745 N N . SER A 1 94 ? -9.686 4.118 5.898 1.00 89.12 94 SER A N 1
ATOM 746 C CA . SER A 1 94 ? -9.818 5.306 6.732 1.00 89.12 94 SER A CA 1
ATOM 747 C C . SER A 1 94 ? -8.847 5.224 7.913 1.00 89.12 94 SER A C 1
ATOM 749 O O . SER A 1 94 ? -8.813 4.201 8.607 1.00 89.12 94 SER A O 1
ATOM 751 N N . PRO A 1 95 ? -8.067 6.276 8.203 1.00 78.94 95 PRO A N 1
ATOM 752 C CA . PRO A 1 95 ? -7.234 6.344 9.387 1.00 78.94 95 PRO A CA 1
ATOM 753 C C . PRO A 1 95 ? -8.115 6.548 10.622 1.00 78.94 95 PRO A C 1
ATOM 755 O O . PRO A 1 95 ? -8.274 7.655 11.133 1.00 78.94 95 PRO A O 1
ATOM 758 N N . SER A 1 96 ? -8.704 5.461 11.110 1.00 73.25 96 SER A N 1
ATOM 759 C CA . SER A 1 96 ? -9.466 5.446 12.350 1.00 73.25 96 SER A CA 1
ATOM 760 C C . SER A 1 96 ? -8.599 4.949 13.521 1.00 73.25 96 SER A C 1
ATOM 762 O O . SER A 1 96 ? -7.661 4.152 13.359 1.00 73.25 96 SER A O 1
ATOM 764 N N . GLY A 1 97 ? -8.906 5.451 14.721 1.00 68.06 97 GLY A N 1
ATOM 765 C CA . GLY A 1 97 ? -8.343 4.952 15.977 1.00 68.06 97 GLY A CA 1
ATOM 766 C C . GLY A 1 97 ? -7.013 5.582 16.411 1.00 68.06 97 GLY A C 1
ATOM 767 O O . GLY A 1 97 ? -6.920 6.799 16.579 1.00 68.06 97 GLY A O 1
ATOM 768 N N . GLU A 1 98 ? -6.044 4.716 16.729 1.00 66.25 98 GLU A N 1
ATOM 769 C CA . GLU A 1 98 ? -4.752 5.042 17.356 1.00 66.25 98 GLU A CA 1
ATOM 770 C C . GLU A 1 98 ? -3.797 5.836 16.446 1.00 66.25 98 GLU A C 1
ATOM 772 O O . GLU A 1 98 ? -3.947 5.865 15.223 1.00 66.25 98 GLU A O 1
ATOM 777 N N . GLU A 1 99 ? -2.807 6.496 17.063 1.00 81.12 99 GLU A N 1
ATOM 778 C CA . GLU A 1 99 ? -1.823 7.323 16.354 1.00 81.12 99 GLU A CA 1
ATOM 779 C C . GLU A 1 99 ? -0.914 6.460 15.464 1.00 81.12 99 GLU A C 1
ATOM 781 O O . GLU A 1 99 ? -0.350 5.456 15.894 1.00 81.12 99 GLU A O 1
ATOM 786 N N . TRP A 1 100 ? -0.778 6.882 14.208 1.00 89.44 100 TRP A N 1
ATOM 787 C CA . TRP A 1 100 ? 0.241 6.389 13.292 1.00 89.44 100 TRP A CA 1
ATOM 788 C C . TRP A 1 100 ? 1.549 7.139 13.533 1.00 89.44 100 TRP A C 1
ATOM 790 O O . TRP A 1 100 ? 1.549 8.358 13.724 1.00 89.44 100 TRP A O 1
ATOM 800 N N . GLU A 1 101 ? 2.661 6.416 13.503 1.00 91.44 101 GLU A N 1
ATOM 801 C CA . GLU A 1 101 ? 4.001 6.980 13.635 1.00 91.44 101 GLU A CA 1
ATOM 802 C C . GLU A 1 101 ? 4.659 7.094 12.265 1.00 91.44 101 GLU A C 1
ATOM 804 O O . GLU A 1 101 ? 4.436 6.249 11.402 1.00 91.44 101 GLU A O 1
ATOM 809 N N . VAL A 1 102 ? 5.505 8.107 12.069 1.00 89.50 102 VAL A N 1
ATOM 810 C CA . VAL A 1 102 ? 6.324 8.198 10.855 1.00 89.50 102 VAL A CA 1
ATOM 811 C C . VAL A 1 102 ? 7.358 7.075 10.874 1.00 89.50 102 VAL A C 1
ATOM 813 O O . VAL A 1 102 ? 8.116 6.928 11.836 1.00 89.50 102 VAL A O 1
ATOM 816 N N . ASP A 1 103 ? 7.390 6.287 9.807 1.00 85.44 103 ASP A N 1
ATOM 817 C CA . ASP A 1 103 ? 8.415 5.284 9.592 1.00 85.44 103 ASP A CA 1
ATOM 818 C C . ASP A 1 103 ? 9.685 5.926 9.030 1.00 85.44 103 ASP A C 1
ATOM 820 O O . ASP A 1 103 ? 9.644 6.676 8.061 1.00 85.44 103 ASP A O 1
ATOM 824 N N . THR A 1 104 ? 10.829 5.607 9.626 1.00 82.69 104 THR A N 1
ATOM 825 C CA . THR A 1 104 ? 12.154 6.116 9.237 1.00 82.69 104 THR A CA 1
ATOM 826 C C . THR A 1 104 ? 13.132 4.985 8.916 1.00 82.69 104 THR A C 1
ATOM 828 O O . THR A 1 104 ? 14.341 5.209 8.854 1.00 82.69 104 THR A O 1
ATOM 831 N N . ALA A 1 105 ? 12.623 3.760 8.730 1.00 78.19 105 ALA A N 1
ATOM 832 C CA . ALA A 1 105 ? 13.439 2.569 8.520 1.00 78.19 105 ALA A CA 1
ATOM 833 C C . ALA A 1 105 ? 14.199 2.563 7.182 1.00 78.19 105 ALA A C 1
ATOM 835 O O . ALA A 1 105 ? 15.246 1.926 7.096 1.00 78.19 105 ALA A O 1
ATOM 836 N N . ASP A 1 106 ? 13.714 3.277 6.158 1.00 74.81 106 ASP A N 1
ATOM 837 C CA . ASP A 1 106 ? 14.371 3.352 4.846 1.00 74.81 106 ASP A CA 1
ATOM 838 C C . ASP A 1 106 ? 14.478 4.792 4.305 1.00 74.81 106 ASP A C 1
ATOM 840 O O . ASP A 1 106 ? 13.733 5.191 3.406 1.00 74.81 106 ASP A O 1
ATOM 844 N N . PRO A 1 107 ? 15.426 5.597 4.821 1.00 75.31 107 PRO A N 1
ATOM 845 C CA . PRO A 1 107 ? 15.588 6.988 4.400 1.00 75.31 107 PRO A CA 1
ATOM 846 C C . PRO A 1 107 ? 15.935 7.155 2.915 1.00 75.31 107 PRO A C 1
ATOM 848 O O . PRO A 1 107 ? 15.648 8.197 2.332 1.00 75.31 107 PRO A O 1
ATOM 851 N N . LEU A 1 108 ? 16.574 6.153 2.298 1.00 75.12 108 LEU A N 1
ATOM 852 C CA . LEU A 1 108 ? 16.962 6.207 0.888 1.00 75.12 108 LEU A CA 1
ATOM 853 C C . LEU A 1 108 ? 15.749 6.018 -0.019 1.00 75.12 108 LEU A C 1
ATOM 855 O O . LEU A 1 108 ? 15.554 6.812 -0.937 1.00 75.12 108 LEU A O 1
ATOM 859 N N . SER A 1 109 ? 14.910 5.019 0.263 1.00 74.25 109 SER A N 1
ATOM 860 C CA . SER A 1 109 ? 13.653 4.830 -0.469 1.00 74.25 109 SER A CA 1
ATOM 861 C C . SER A 1 109 ? 12.669 5.986 -0.237 1.00 74.25 109 SER A C 1
ATOM 863 O O . SER A 1 109 ? 11.863 6.291 -1.113 1.00 74.25 109 SER A O 1
ATOM 865 N N . GLN A 1 110 ? 12.771 6.669 0.907 1.00 79.94 110 GLN A N 1
ATOM 866 C CA . GLN A 1 110 ? 11.965 7.845 1.246 1.00 79.94 110 GLN A CA 1
ATOM 867 C C . GLN A 1 110 ? 12.491 9.166 0.666 1.00 79.94 110 GLN A C 1
ATOM 869 O O . GLN A 1 110 ? 11.787 10.169 0.724 1.00 79.94 110 GLN A O 1
ATOM 874 N N . ALA A 1 111 ? 13.697 9.210 0.088 1.00 78.50 111 ALA A N 1
ATOM 875 C CA . ALA A 1 111 ? 14.295 10.459 -0.397 1.00 78.50 111 ALA A CA 1
ATOM 876 C C . ALA A 1 111 ? 13.480 11.146 -1.514 1.00 78.50 111 ALA A C 1
ATOM 878 O O . ALA A 1 111 ? 13.637 12.345 -1.734 1.00 78.50 111 ALA A O 1
ATOM 879 N N . GLY A 1 112 ? 12.616 10.393 -2.202 1.00 78.94 112 GLY A N 1
ATOM 880 C CA . GLY A 1 112 ? 11.658 10.896 -3.192 1.00 78.94 112 GLY A CA 1
ATOM 881 C C . GLY A 1 112 ? 10.193 10.785 -2.761 1.00 78.94 112 GLY A C 1
ATOM 882 O O . GLY A 1 112 ? 9.327 10.803 -3.630 1.00 78.94 112 GLY A O 1
ATOM 883 N N . ALA A 1 113 ? 9.908 10.597 -1.468 1.00 86.56 113 ALA A N 1
ATOM 884 C CA . ALA A 1 113 ? 8.538 10.507 -0.970 1.00 86.56 113 ALA A CA 1
ATOM 885 C C . ALA A 1 113 ? 7.830 11.867 -1.044 1.00 86.56 113 ALA A C 1
ATOM 887 O O . ALA A 1 113 ? 8.404 12.905 -0.705 1.00 86.56 113 ALA A O 1
ATOM 888 N N . GLU A 1 114 ? 6.570 11.850 -1.464 1.00 89.00 114 GLU A N 1
ATOM 889 C CA . GLU A 1 114 ? 5.712 13.040 -1.517 1.00 89.00 114 GLU A CA 1
ATOM 890 C C . GLU A 1 114 ? 4.863 13.203 -0.252 1.00 89.00 114 GLU A C 1
ATOM 892 O O . GLU A 1 114 ? 4.419 14.308 0.069 1.00 89.00 114 GLU A O 1
ATOM 897 N N . GLY A 1 115 ? 4.634 12.103 0.462 1.00 89.88 115 GLY A N 1
ATOM 898 C CA . GLY A 1 115 ? 3.922 12.031 1.725 1.00 89.88 115 GLY A CA 1
ATOM 899 C C . GLY A 1 115 ? 4.742 11.384 2.838 1.00 89.88 115 GLY A C 1
ATOM 900 O O . GLY A 1 115 ? 5.963 11.224 2.767 1.00 89.88 115 GLY A O 1
ATOM 901 N N . GLN A 1 116 ? 4.051 11.028 3.914 1.00 91.50 116 GLN A N 1
ATOM 902 C CA . GLN A 1 116 ? 4.607 10.303 5.041 1.00 91.50 116 GLN A CA 1
ATOM 903 C C . GLN A 1 116 ? 4.416 8.802 4.863 1.00 91.50 116 GLN A C 1
ATOM 905 O O . GLN A 1 116 ? 3.337 8.295 4.547 1.00 91.50 116 GLN A O 1
ATOM 910 N N . TRP A 1 117 ? 5.493 8.083 5.147 1.00 92.12 117 TRP A N 1
ATOM 911 C CA . TRP A 1 117 ? 5.453 6.648 5.348 1.00 92.12 117 TRP A CA 1
ATOM 912 C C . TRP A 1 117 ? 5.155 6.430 6.818 1.00 92.12 117 TRP A C 1
ATOM 914 O O . TRP A 1 117 ? 5.743 7.076 7.686 1.00 92.12 117 TRP A O 1
ATOM 924 N N . LEU A 1 118 ? 4.191 5.571 7.093 1.00 93.25 118 LEU A N 1
ATOM 925 C CA . LEU A 1 118 ? 3.572 5.434 8.393 1.00 93.25 118 LEU A CA 1
ATOM 926 C C . LEU A 1 118 ? 3.686 3.996 8.875 1.00 93.25 118 LEU A C 1
ATOM 928 O O . LEU A 1 118 ? 3.658 3.052 8.084 1.00 93.25 118 LEU A O 1
ATOM 932 N N . LYS A 1 119 ? 3.743 3.822 10.190 1.00 91.88 119 LYS A N 1
ATOM 933 C CA . LYS A 1 119 ? 3.669 2.518 10.838 1.00 91.88 119 LYS A CA 1
ATOM 934 C C . LYS A 1 119 ? 2.816 2.560 12.095 1.00 91.88 119 LYS A C 1
ATOM 936 O O . LYS A 1 119 ? 2.700 3.602 12.744 1.00 91.88 119 LYS A O 1
ATOM 941 N N . ARG A 1 120 ? 2.237 1.417 12.458 1.00 90.75 120 ARG A N 1
ATOM 942 C CA . ARG A 1 120 ? 1.565 1.239 13.750 1.00 90.75 120 ARG A CA 1
ATOM 943 C C . ARG A 1 120 ? 1.524 -0.209 14.216 1.00 90.75 120 ARG A C 1
ATOM 945 O O . ARG A 1 120 ? 1.559 -1.134 13.412 1.00 90.75 120 ARG A O 1
ATOM 952 N N . MET A 1 121 ? 1.354 -0.391 15.524 1.00 89.88 121 MET A N 1
ATOM 953 C CA . MET A 1 121 ? 1.166 -1.706 16.151 1.00 89.88 121 MET A CA 1
ATOM 954 C C . MET A 1 121 ? -0.301 -2.086 16.381 1.00 89.88 121 MET A C 1
ATOM 956 O O . MET A 1 121 ? -0.584 -3.239 16.689 1.00 89.88 121 MET A O 1
ATOM 960 N N . ALA A 1 122 ? -1.241 -1.154 16.231 1.00 90.06 122 ALA A N 1
ATOM 961 C CA . ALA A 1 122 ? -2.665 -1.430 16.390 1.00 90.06 122 ALA A CA 1
ATOM 962 C C . ALA A 1 122 ? -3.282 -1.986 15.100 1.00 90.06 122 ALA A C 1
ATOM 964 O O . ALA A 1 122 ? -3.000 -1.492 14.009 1.00 90.06 122 ALA A O 1
ATOM 965 N N . ALA A 1 123 ? -4.172 -2.973 15.216 1.00 91.31 123 ALA A N 1
ATOM 966 C CA . ALA A 1 123 ? -4.885 -3.536 14.067 1.00 91.31 123 ALA A CA 1
ATOM 967 C C . ALA A 1 123 ? -5.754 -2.485 13.357 1.00 91.31 123 ALA A C 1
ATOM 969 O O . ALA A 1 123 ? -6.289 -1.589 14.006 1.00 91.31 123 ALA A O 1
ATOM 970 N N . VAL A 1 124 ? -5.893 -2.576 12.031 1.00 90.75 124 VAL A N 1
ATOM 971 C CA . VAL A 1 124 ? -6.897 -1.833 11.242 1.00 90.75 124 VAL A CA 1
ATOM 972 C C . VAL A 1 124 ? -8.101 -2.748 11.059 1.00 90.75 124 VAL A C 1
ATOM 974 O O . VAL A 1 124 ? -7.939 -3.782 10.413 1.00 90.75 124 VAL A O 1
ATOM 977 N N . PRO A 1 125 ? -9.277 -2.423 11.616 1.00 91.44 125 PRO A N 1
ATOM 978 C CA . PRO A 1 125 ? -10.486 -3.209 11.403 1.00 91.44 125 PRO A CA 1
ATOM 979 C C . PRO A 1 125 ? -10.859 -3.317 9.918 1.00 91.44 125 PRO A C 1
ATOM 981 O O . PRO A 1 125 ? -10.618 -2.401 9.133 1.00 91.44 125 PRO A O 1
ATOM 984 N N . SER A 1 126 ? -11.463 -4.435 9.513 1.00 91.50 126 SER A N 1
ATOM 985 C CA . SER A 1 126 ? -11.880 -4.645 8.116 1.00 91.50 126 SER A CA 1
ATOM 986 C C . SER A 1 126 ? -12.889 -3.601 7.639 1.00 91.50 126 SER A C 1
ATOM 988 O O . SER A 1 126 ? -12.853 -3.204 6.480 1.00 91.50 126 SER A O 1
ATOM 990 N N . GLU A 1 127 ? -13.758 -3.134 8.534 1.00 90.44 127 GLU A N 1
ATOM 991 C CA . GLU A 1 127 ? -14.775 -2.116 8.274 1.00 90.44 127 GLU A CA 1
ATOM 992 C C . GLU A 1 127 ? -14.199 -0.741 7.912 1.00 90.44 127 GLU A C 1
ATOM 994 O O . GLU A 1 127 ? -14.897 0.052 7.286 1.00 90.44 127 GLU A O 1
ATOM 999 N N . ASP A 1 128 ? -12.931 -0.479 8.241 1.00 90.69 128 ASP A N 1
ATOM 1000 C CA . ASP A 1 128 ? -12.243 0.751 7.843 1.00 90.69 128 ASP A CA 1
ATOM 1001 C C . ASP A 1 128 ? -11.709 0.676 6.404 1.00 90.69 128 ASP A C 1
ATOM 1003 O O . ASP A 1 128 ? -11.261 1.688 5.863 1.00 90.69 128 ASP A O 1
ATOM 1007 N N . THR A 1 129 ? -11.746 -0.502 5.768 1.00 91.38 129 THR A N 1
ATOM 1008 C CA . THR A 1 129 ? -11.332 -0.671 4.369 1.00 91.38 129 THR A CA 1
ATOM 1009 C C . THR A 1 129 ? -12.342 -0.001 3.443 1.00 91.38 129 THR A C 1
ATOM 1011 O O . THR A 1 129 ? -13.512 -0.375 3.401 1.00 91.38 129 THR A O 1
ATOM 1014 N N . ILE A 1 130 ? -11.866 0.962 2.659 1.00 92.50 130 ILE A N 1
ATOM 1015 C CA . ILE A 1 130 ? -12.660 1.732 1.696 1.00 92.50 130 ILE A CA 1
ATOM 1016 C C . ILE A 1 130 ? -12.618 1.057 0.324 1.00 92.50 130 ILE A C 1
ATOM 1018 O O . ILE A 1 130 ? -13.650 0.880 -0.321 1.00 92.50 130 ILE A O 1
ATOM 1022 N N . ASN A 1 131 ? -11.421 0.676 -0.130 1.00 93.50 131 ASN A N 1
ATOM 1023 C CA . ASN A 1 131 ? -11.208 0.092 -1.449 1.00 93.50 131 ASN A CA 1
ATOM 1024 C C . ASN A 1 131 ? -10.015 -0.870 -1.447 1.00 93.50 131 ASN A C 1
ATOM 1026 O O . ASN A 1 131 ? -9.102 -0.747 -0.631 1.00 93.50 131 ASN A O 1
ATOM 1030 N N . VAL A 1 132 ? -10.003 -1.802 -2.399 1.00 95.81 132 VAL A N 1
ATOM 1031 C CA . VAL A 1 132 ? -8.821 -2.602 -2.721 1.00 95.81 132 VAL A CA 1
ATOM 1032 C C . VAL A 1 132 ? -8.661 -2.653 -4.231 1.00 95.81 132 VAL A C 1
ATOM 1034 O O . VAL A 1 132 ? -9.575 -3.077 -4.936 1.00 95.81 132 VAL A O 1
ATOM 1037 N N . GLU A 1 133 ? -7.495 -2.248 -4.721 1.00 96.81 133 GLU A N 1
ATOM 1038 C CA . GLU A 1 133 ? -7.175 -2.255 -6.146 1.00 96.81 133 GLU A CA 1
ATOM 1039 C C . GLU A 1 133 ? -5.855 -3.001 -6.408 1.00 96.81 133 GLU A C 1
ATOM 1041 O O . GLU A 1 133 ? -4.837 -2.689 -5.781 1.00 96.81 133 GLU A O 1
ATOM 1046 N N . PRO A 1 134 ? -5.837 -3.991 -7.320 1.00 97.81 134 PRO A N 1
ATOM 1047 C CA . PRO A 1 134 ? -4.593 -4.564 -7.814 1.00 97.81 134 PRO A CA 1
ATOM 1048 C C . PRO A 1 134 ? -3.758 -3.501 -8.529 1.00 97.81 134 PRO A C 1
ATOM 1050 O O . PRO A 1 134 ? -4.295 -2.669 -9.262 1.00 97.81 134 PRO A O 1
ATOM 1053 N N . LEU A 1 135 ? -2.439 -3.556 -8.365 1.00 97.31 135 LEU A N 1
ATOM 1054 C CA . LEU A 1 135 ? -1.518 -2.716 -9.113 1.00 97.31 135 LEU A CA 1
ATOM 1055 C C . LEU A 1 135 ? -1.622 -3.051 -10.603 1.00 97.31 135 LEU A C 1
ATOM 1057 O O . LEU A 1 135 ? -1.422 -4.194 -11.014 1.00 97.31 135 LEU A O 1
ATOM 1061 N N . THR A 1 136 ? -1.875 -2.035 -11.422 1.00 97.75 136 THR A N 1
ATOM 1062 C CA . THR A 1 136 ? -1.971 -2.173 -12.879 1.00 97.75 136 THR A CA 1
ATOM 1063 C C . THR A 1 136 ? -0.853 -1.421 -13.589 1.00 97.75 136 THR A C 1
ATOM 1065 O O . THR A 1 136 ? -0.268 -0.481 -13.049 1.00 97.75 136 THR A O 1
ATOM 1068 N N . GLN A 1 137 ? -0.590 -1.784 -14.847 1.00 96.31 137 GLN A N 1
ATOM 1069 C CA . GLN A 1 137 ? 0.352 -1.041 -15.694 1.00 96.31 137 GLN A CA 1
ATOM 1070 C C . GLN A 1 137 ? -0.060 0.422 -15.905 1.00 96.31 137 GLN A C 1
ATOM 1072 O O . GLN A 1 137 ? 0.794 1.281 -16.094 1.00 96.31 137 GLN A O 1
ATOM 1077 N N . ASP A 1 138 ? -1.355 0.733 -15.891 1.00 97.19 138 ASP A N 1
ATOM 1078 C CA . ASP A 1 138 ? -1.802 2.113 -16.083 1.00 97.19 138 ASP A CA 1
ATOM 1079 C C . ASP A 1 138 ? -1.495 2.974 -14.856 1.00 97.19 138 ASP A C 1
ATOM 1081 O O . ASP A 1 138 ? -1.078 4.121 -15.007 1.00 97.19 138 ASP A O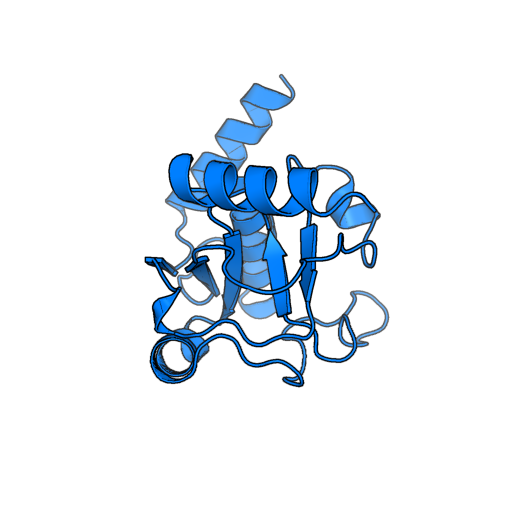 1
ATOM 1085 N N . MET A 1 139 ? -1.577 2.404 -13.649 1.00 96.12 139 MET A N 1
ATOM 1086 C CA . MET A 1 139 ? -1.134 3.077 -12.424 1.00 96.12 139 MET A CA 1
ATOM 1087 C C . MET A 1 139 ? 0.375 3.344 -12.444 1.00 96.12 139 MET A C 1
ATOM 1089 O O . MET A 1 139 ? 0.805 4.439 -12.083 1.00 96.12 139 MET A O 1
ATOM 1093 N N . THR A 1 140 ? 1.188 2.388 -12.912 1.00 94.50 140 THR A N 1
ATOM 1094 C CA . THR A 1 140 ? 2.647 2.580 -13.002 1.00 94.50 140 THR A CA 1
ATOM 1095 C C . THR A 1 140 ? 3.028 3.606 -14.071 1.00 94.50 140 THR A C 1
ATOM 1097 O O . THR A 1 140 ? 3.912 4.432 -13.850 1.00 94.50 140 THR A O 1
ATOM 1100 N N . ARG A 1 141 ? 2.322 3.639 -15.208 1.00 94.75 141 ARG A N 1
ATOM 1101 C CA . ARG A 1 141 ? 2.488 4.692 -16.225 1.00 94.75 141 ARG A CA 1
ATOM 1102 C C . ARG A 1 141 ? 2.084 6.068 -15.698 1.00 94.75 141 ARG A C 1
ATOM 1104 O O . ARG A 1 141 ? 2.790 7.036 -15.971 1.00 94.75 141 ARG A O 1
ATOM 1111 N N . ALA A 1 142 ? 0.983 6.153 -14.951 1.00 93.50 142 ALA A N 1
ATOM 1112 C CA . ALA A 1 142 ? 0.535 7.397 -14.334 1.00 93.50 142 ALA A CA 1
ATOM 1113 C C . ALA A 1 142 ? 1.568 7.932 -13.334 1.00 93.50 142 ALA A C 1
ATOM 1115 O O . ALA A 1 142 ? 1.867 9.120 -13.372 1.00 93.50 142 ALA A O 1
ATOM 1116 N N . LEU A 1 143 ? 2.177 7.059 -12.521 1.00 92.50 143 LEU A N 1
ATOM 1117 C CA . LEU A 1 143 ? 3.292 7.424 -11.641 1.00 92.50 143 LEU A CA 1
ATOM 1118 C C . LEU A 1 143 ? 4.472 8.013 -12.430 1.00 92.50 143 LEU A C 1
ATOM 1120 O O . LEU A 1 143 ? 4.964 9.079 -12.088 1.00 92.50 143 LEU A O 1
ATOM 1124 N N . VAL A 1 144 ? 4.901 7.364 -13.518 1.00 91.62 144 VAL A N 1
ATOM 1125 C CA . VAL A 1 144 ? 6.010 7.871 -14.349 1.00 91.62 144 VAL A CA 1
ATOM 1126 C C . VAL A 1 144 ? 5.686 9.235 -14.962 1.00 91.62 144 VAL A C 1
ATOM 1128 O O . VAL A 1 144 ? 6.577 10.070 -15.113 1.00 91.62 144 VAL A O 1
ATOM 1131 N N . GLN A 1 145 ? 4.435 9.460 -15.365 1.00 91.94 145 GLN A N 1
ATOM 1132 C CA . GLN A 1 145 ? 4.011 10.753 -15.894 1.00 91.94 145 GLN A CA 1
ATOM 1133 C C . GLN A 1 145 ? 3.998 11.826 -14.798 1.00 91.94 145 GLN A C 1
ATOM 1135 O O . GLN A 1 145 ? 4.532 12.909 -15.018 1.00 91.94 145 GLN A O 1
ATOM 1140 N N . HIS A 1 146 ? 3.466 11.498 -13.621 1.00 90.50 146 HIS A N 1
ATOM 1141 C CA . HIS A 1 146 ? 3.461 12.367 -12.445 1.00 90.50 146 HIS A CA 1
ATOM 1142 C C . HIS A 1 146 ? 4.881 12.776 -12.030 1.00 90.50 146 HIS A C 1
ATOM 1144 O O . HIS A 1 146 ? 5.164 13.964 -11.902 1.00 90.50 146 HIS A O 1
ATOM 1150 N N . ASP A 1 147 ? 5.812 11.821 -11.950 1.00 86.94 147 ASP A N 1
ATOM 1151 C CA . ASP A 1 147 ? 7.216 12.094 -11.617 1.00 86.94 147 ASP A CA 1
ATOM 1152 C C . ASP A 1 147 ? 7.881 13.031 -12.645 1.00 86.94 147 ASP A C 1
ATOM 1154 O O . ASP A 1 147 ? 8.675 13.899 -12.287 1.00 86.94 147 ASP A O 1
ATOM 1158 N N . LYS A 1 148 ? 7.551 12.909 -13.938 1.00 87.00 148 LYS A N 1
ATOM 1159 C CA . LYS A 1 148 ? 8.074 13.828 -14.966 1.00 87.00 148 LYS A CA 1
ATOM 1160 C C . LYS A 1 148 ? 7.564 15.255 -14.798 1.00 87.00 148 LYS A C 1
ATOM 1162 O O . LYS A 1 148 ? 8.288 16.182 -15.135 1.00 87.00 148 LYS A O 1
ATOM 1167 N N . GLU A 1 149 ? 6.330 15.424 -14.340 1.00 85.88 149 GLU A N 1
ATOM 1168 C CA . GLU A 1 149 ? 5.712 16.737 -14.137 1.00 85.88 149 GLU A CA 1
ATOM 1169 C C . GLU A 1 149 ? 6.169 17.389 -12.830 1.00 85.88 149 GLU A C 1
ATOM 1171 O O . GLU A 1 149 ? 6.330 18.604 -12.779 1.00 85.88 149 GLU A O 1
ATOM 1176 N N . ALA A 1 150 ? 6.416 16.595 -11.787 1.00 77.31 150 ALA A N 1
ATOM 1177 C CA . ALA A 1 150 ? 6.882 17.091 -10.495 1.00 77.31 150 ALA A CA 1
ATOM 1178 C C . ALA A 1 150 ? 8.341 17.588 -10.526 1.00 77.31 150 ALA A C 1
ATOM 1180 O O . ALA A 1 150 ? 8.702 18.478 -9.753 1.00 77.31 150 ALA A O 1
ATOM 1181 N N . TRP A 1 151 ? 9.176 17.023 -11.407 1.00 67.06 151 TRP A N 1
ATOM 1182 C CA . TRP A 1 151 ? 10.625 17.274 -11.453 1.00 67.06 151 TRP A CA 1
ATOM 1183 C C . TRP A 1 151 ? 11.137 17.858 -12.782 1.00 67.06 151 TRP A C 1
ATOM 1185 O O . TRP A 1 151 ? 12.351 18.015 -12.945 1.00 67.06 151 TRP A O 1
ATOM 1195 N N . GLY A 1 152 ? 10.241 18.141 -13.732 1.00 54.31 152 GLY A N 1
ATOM 1196 C CA . GLY A 1 152 ? 10.540 18.778 -15.023 1.00 54.31 152 GLY A CA 1
ATOM 1197 C C . GLY A 1 152 ? 10.353 20.287 -14.996 1.00 54.31 152 GLY A C 1
ATOM 1198 O O . GLY A 1 152 ? 11.157 20.973 -15.667 1.00 54.31 152 GLY A O 1
#